Protein AF-A0A2E3WYQ9-F1 (afdb_monomer_lite)

Sequence (117 aa):
MTFKTSFFPVIELPKDYPVFDLSSEEGQRSAVGSIYGIGRYNEKRPNLYLGENYEEEGRDIHMGVDIGAPEGTPVYAFYEGKVWGVFHHEGVLDYGPTLITEHNIESKVYWVLWGHL

pLDDT: mean 91.21, std 9.09, range [51.75, 98.25]

Foldseek 3Di:
DDAPDAWDDFFDDPPDAEEFQQLDPVSVVVCPPGQWYKDDAQHFHPPPPPDPVCVVPVDRTDHDMDTHHDPPGHTDGGADWDFPDWDADPDDVDQGTWTWIWDQGPNDIDIDIHGPD

Secondary structure (DSSP, 8-state):
---SS----SS---S---B--TTSHHHHHHHTT-SSEEEPTTEE-TTS--SHHHHTTT--EE-S-EEE--TT-----SSS-EEEEEEEE-STTS-EEEEEEEEEETTEEEEEEE---

Structure (mmCIF, N/CA/C/O backbone):
data_AF-A0A2E3WYQ9-F1
#
_entry.id   AF-A0A2E3WYQ9-F1
#
loop_
_atom_site.group_PDB
_atom_site.id
_atom_site.type_symbol
_atom_site.label_atom_id
_atom_site.label_alt_id
_atom_site.label_comp_id
_atom_site.label_asym_id
_atom_site.label_entity_id
_atom_site.label_seq_id
_atom_site.pdbx_PDB_ins_code
_atom_site.Cartn_x
_atom_site.Cartn_y
_atom_site.Cartn_z
_atom_site.occupancy
_atom_site.B_iso_or_equiv
_atom_site.auth_seq_id
_atom_site.auth_comp_id
_atom_site.auth_asym_id
_atom_site.auth_atom_id
_atom_site.pdbx_PDB_model_num
ATOM 1 N N . MET A 1 1 ? 7.444 0.132 18.948 1.00 51.75 1 MET A N 1
ATOM 2 C CA . MET A 1 1 ? 6.144 0.598 19.478 1.00 51.75 1 MET A CA 1
ATOM 3 C C . MET A 1 1 ? 5.261 -0.633 19.555 1.00 51.75 1 MET A C 1
ATOM 5 O O . MET A 1 1 ? 5.236 -1.359 18.572 1.00 51.75 1 MET A O 1
ATOM 9 N N . THR A 1 2 ? 4.634 -0.926 20.692 1.00 58.12 2 THR A N 1
ATOM 10 C CA . THR A 1 2 ? 3.783 -2.118 20.843 1.00 58.12 2 THR A CA 1
ATOM 11 C C . THR A 1 2 ? 2.386 -1.634 21.18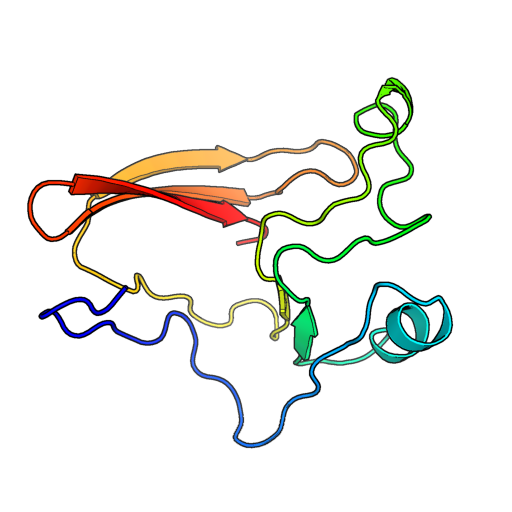2 1.00 58.12 2 THR A C 1
ATOM 13 O O . THR A 1 2 ? 2.210 -1.003 22.222 1.00 58.12 2 THR A O 1
ATOM 16 N N . PHE A 1 3 ? 1.428 -1.875 20.292 1.00 67.50 3 PHE A N 1
ATOM 17 C CA . PHE A 1 3 ? 0.021 -1.587 20.550 1.00 67.50 3 PHE A CA 1
ATOM 18 C C . PHE A 1 3 ? -0.540 -2.656 21.492 1.00 67.50 3 PHE A C 1
ATOM 20 O O . PHE A 1 3 ? -0.180 -3.829 21.380 1.00 67.50 3 PHE A O 1
ATOM 27 N N . LYS A 1 4 ? -1.413 -2.271 22.426 1.00 70.62 4 LYS A N 1
ATOM 28 C CA . LYS A 1 4 ? -2.150 -3.232 23.266 1.00 70.62 4 LYS A CA 1
ATOM 29 C C . LYS A 1 4 ? -3.321 -3.882 22.525 1.00 70.62 4 LYS A C 1
ATOM 31 O O . LYS A 1 4 ? -3.930 -4.811 23.051 1.00 70.62 4 LYS A O 1
ATOM 36 N N . THR A 1 5 ? -3.631 -3.395 21.328 1.00 73.44 5 THR A N 1
ATOM 37 C CA . THR A 1 5 ? -4.764 -3.831 20.515 1.00 73.44 5 THR A CA 1
ATOM 38 C C . THR A 1 5 ? -4.353 -4.849 19.449 1.00 73.44 5 THR A C 1
ATOM 40 O O . THR A 1 5 ? -3.225 -4.833 18.962 1.00 73.44 5 THR A O 1
ATOM 43 N N . SER A 1 6 ? -5.280 -5.741 19.089 1.00 83.88 6 SER A N 1
ATOM 44 C CA . SER A 1 6 ? -5.119 -6.696 17.988 1.00 83.88 6 SER A CA 1
ATOM 45 C C . SER A 1 6 ? -5.503 -6.053 16.650 1.00 83.88 6 SER A C 1
ATOM 47 O O . SER A 1 6 ? -6.466 -5.288 16.587 1.00 83.88 6 SER A O 1
ATOM 49 N N . PHE A 1 7 ? -4.749 -6.369 15.597 1.00 92.69 7 PHE A N 1
ATOM 50 C CA . PHE A 1 7 ? -5.025 -5.956 14.221 1.00 92.69 7 PHE A CA 1
ATOM 51 C C . PHE A 1 7 ? -5.430 -7.160 13.379 1.00 92.69 7 PHE A C 1
ATOM 53 O O . PHE A 1 7 ? -4.977 -8.280 13.629 1.00 92.69 7 PHE A O 1
ATOM 60 N N . PHE A 1 8 ? -6.250 -6.907 12.366 1.00 93.38 8 PHE A N 1
ATOM 61 C CA . PHE A 1 8 ? -6.675 -7.903 11.391 1.00 93.38 8 PHE A CA 1
ATOM 62 C C . PHE A 1 8 ? -5.797 -7.840 10.134 1.00 93.38 8 PHE A C 1
ATOM 64 O O . PHE A 1 8 ? -5.277 -6.767 9.807 1.00 93.38 8 PHE A O 1
ATOM 71 N N . PRO A 1 9 ? -5.604 -8.967 9.426 1.00 94.19 9 PRO A N 1
ATOM 72 C CA . PRO A 1 9 ? -4.931 -8.951 8.135 1.00 94.19 9 PRO A CA 1
ATOM 73 C C . PRO A 1 9 ? -5.718 -8.085 7.147 1.00 94.19 9 PRO A C 1
ATOM 75 O O . PRO A 1 9 ? -6.945 -8.137 7.099 1.00 94.19 9 PRO A O 1
ATOM 78 N N . VAL A 1 10 ? -5.002 -7.294 6.349 1.00 96.06 10 VAL A N 1
ATOM 79 C CA . VAL A 1 10 ? -5.615 -6.458 5.302 1.00 96.06 10 VAL A CA 1
ATOM 80 C C . VAL A 1 10 ? -5.937 -7.240 4.036 1.00 96.06 10 VAL A C 1
ATOM 82 O O . VAL A 1 10 ? -6.724 -6.793 3.213 1.00 96.06 10 VAL A O 1
ATOM 85 N N . ILE A 1 11 ? -5.315 -8.403 3.872 1.00 96.25 11 ILE A N 1
ATOM 86 C CA . ILE A 1 11 ? -5.444 -9.279 2.716 1.00 96.25 11 ILE A CA 1
ATOM 87 C C . ILE A 1 11 ? -4.984 -10.680 3.116 1.00 96.25 11 ILE A C 1
ATOM 89 O O . ILE A 1 11 ? -4.045 -10.836 3.901 1.00 96.25 11 ILE A O 1
ATOM 93 N N . GLU A 1 12 ? -5.651 -11.696 2.581 1.00 94.94 12 GLU A N 1
ATOM 94 C CA . GLU A 1 12 ? -5.257 -13.093 2.748 1.00 94.94 12 GLU A CA 1
ATOM 95 C C . GLU A 1 12 ? -4.262 -13.463 1.644 1.00 94.94 12 GLU A C 1
ATOM 97 O O . GLU A 1 12 ? -4.604 -13.489 0.460 1.00 94.94 12 GLU A O 1
ATOM 102 N N . LEU A 1 13 ? -3.015 -13.732 2.029 1.00 94.06 13 LEU A N 1
ATOM 103 C CA . LEU A 1 13 ? -1.951 -14.131 1.109 1.00 94.06 13 LEU A CA 1
ATOM 104 C C . LEU A 1 13 ? -1.737 -15.649 1.141 1.00 94.06 13 LEU A C 1
ATOM 106 O O . LEU A 1 13 ? -1.992 -16.292 2.164 1.0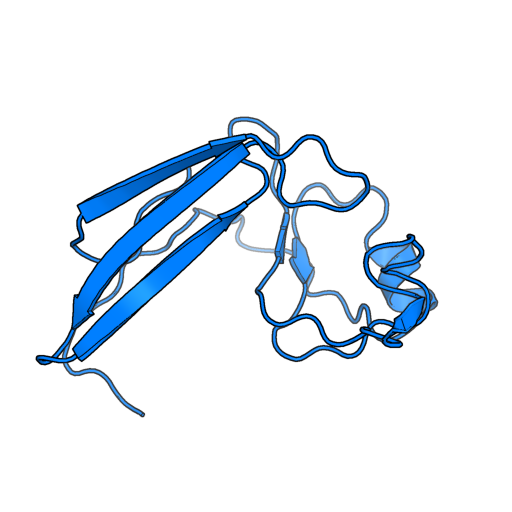0 94.06 13 LEU A O 1
ATOM 110 N N . PRO A 1 14 ? -1.229 -16.247 0.046 1.00 95.00 14 PRO A N 1
ATOM 111 C CA . PRO A 1 14 ? -0.770 -17.629 0.081 1.00 95.00 14 PRO A CA 1
ATOM 112 C C . PRO A 1 14 ? 0.348 -17.809 1.117 1.00 95.00 14 PRO A C 1
ATOM 114 O O . PRO A 1 14 ? 0.977 -16.853 1.566 1.00 95.00 14 PRO A O 1
ATOM 117 N N . LYS A 1 15 ? 0.633 -19.063 1.480 1.00 92.94 15 LYS A N 1
ATOM 118 C CA . LYS A 1 15 ? 1.714 -19.380 2.427 1.00 92.94 15 LYS A CA 1
ATOM 119 C C . LYS A 1 15 ? 3.079 -18.872 1.948 1.00 92.94 15 LYS A C 1
ATOM 121 O O . LYS A 1 15 ? 3.879 -18.429 2.766 1.00 92.94 15 LYS A O 1
ATOM 126 N N . ASP A 1 16 ? 3.312 -18.949 0.641 1.00 93.56 16 ASP A N 1
ATOM 127 C CA . ASP A 1 16 ? 4.564 -18.567 0.005 1.00 93.56 16 ASP A CA 1
ATOM 128 C C . ASP A 1 16 ? 4.305 -17.417 -0.975 1.00 93.56 16 ASP A C 1
ATOM 130 O O . ASP A 1 16 ? 3.493 -17.534 -1.894 1.00 93.56 16 ASP A O 1
ATOM 134 N N . TYR A 1 17 ? 5.006 -16.305 -0.775 1.00 95.19 17 TYR A N 1
ATOM 135 C CA . TYR A 1 17 ? 5.022 -15.153 -1.672 1.00 95.19 17 TYR A CA 1
ATOM 136 C C . TYR A 1 17 ? 6.410 -14.501 -1.640 1.00 95.19 17 TYR A C 1
ATOM 138 O O . TYR A 1 17 ? 7.085 -14.523 -0.605 1.00 95.19 17 TYR A O 1
ATOM 146 N N . PRO A 1 18 ? 6.867 -13.921 -2.758 1.00 96.75 18 PRO A N 1
ATOM 147 C CA . PRO A 1 18 ? 8.137 -13.216 -2.794 1.00 96.75 18 PRO A CA 1
ATOM 148 C C . PRO A 1 18 ? 8.041 -11.859 -2.085 1.00 96.75 18 PRO A C 1
ATOM 150 O O . PRO A 1 18 ? 7.035 -11.155 -2.163 1.00 96.75 18 PRO A O 1
ATOM 153 N N . VAL A 1 19 ? 9.130 -11.463 -1.429 1.00 97.12 19 VAL A N 1
ATOM 154 C CA . VAL A 1 19 ? 9.345 -10.086 -0.971 1.00 97.12 19 VAL A CA 1
ATOM 155 C C . VAL A 1 19 ? 10.465 -9.503 -1.817 1.00 97.12 19 VAL A C 1
ATOM 157 O O . VAL A 1 19 ? 11.628 -9.889 -1.665 1.00 97.12 19 VAL A O 1
ATOM 160 N N . PHE A 1 20 ? 10.120 -8.588 -2.715 1.00 96.62 20 PHE A N 1
ATOM 161 C CA . PHE A 1 20 ? 11.066 -8.049 -3.684 1.00 96.62 20 PHE A CA 1
ATOM 162 C C . PHE A 1 20 ? 12.007 -7.029 -3.044 1.00 96.62 20 PHE A C 1
ATOM 164 O O . PHE A 1 20 ? 11.689 -6.425 -2.020 1.00 96.62 20 PHE A O 1
ATOM 171 N N . ASP A 1 21 ? 13.182 -6.873 -3.648 1.00 95.44 21 ASP A N 1
ATOM 172 C CA . ASP A 1 21 ? 14.103 -5.770 -3.380 1.00 95.44 21 ASP A CA 1
ATOM 173 C C . ASP A 1 21 ? 14.053 -4.792 -4.557 1.00 95.44 21 ASP A C 1
ATOM 175 O O . ASP A 1 21 ? 14.856 -4.862 -5.489 1.00 95.44 21 ASP A O 1
ATOM 179 N N . LEU A 1 22 ? 13.075 -3.890 -4.542 1.00 95.69 22 LEU A N 1
ATOM 180 C CA . LEU A 1 22 ? 12.842 -2.969 -5.658 1.00 95.69 22 LEU A CA 1
ATOM 181 C C . LEU A 1 22 ? 13.845 -1.804 -5.672 1.00 95.69 22 LEU A C 1
ATOM 183 O O . LEU A 1 22 ? 13.738 -0.907 -6.513 1.00 95.69 22 LEU A O 1
ATOM 187 N N . SER A 1 23 ? 14.840 -1.825 -4.778 1.00 94.62 23 SER A N 1
ATOM 188 C CA . SER A 1 23 ? 15.961 -0.883 -4.789 1.00 94.62 23 SER A CA 1
ATOM 189 C C . SER A 1 23 ? 17.020 -1.186 -5.852 1.00 94.62 23 SER A C 1
ATOM 191 O O . SER A 1 23 ? 17.855 -0.333 -6.156 1.00 94.62 23 SER A O 1
ATOM 193 N N . SER A 1 24 ? 16.963 -2.377 -6.457 1.00 94.25 24 SER A N 1
ATOM 194 C CA . SER A 1 24 ? 17.873 -2.822 -7.513 1.00 94.25 24 SER A CA 1
ATOM 195 C C . SER A 1 24 ? 17.125 -3.154 -8.804 1.00 94.25 24 SER A C 1
ATOM 197 O O . SER A 1 24 ? 15.986 -3.619 -8.771 1.00 94.25 24 SER A O 1
ATOM 199 N N . GLU A 1 25 ? 17.779 -2.988 -9.958 1.00 92.44 25 GLU A N 1
ATOM 200 C CA . GLU A 1 25 ? 17.195 -3.391 -11.247 1.00 92.44 25 GLU A CA 1
ATOM 201 C C . GLU A 1 25 ? 16.858 -4.888 -11.295 1.00 92.44 25 GLU A C 1
ATOM 203 O O . GLU A 1 25 ? 15.860 -5.284 -11.892 1.00 92.44 25 GLU A O 1
ATOM 208 N N . GLU A 1 26 ? 17.687 -5.732 -10.676 1.00 94.56 26 GLU A N 1
ATOM 209 C CA . GLU A 1 26 ? 17.454 -7.176 -10.612 1.00 94.56 26 GLU A CA 1
ATOM 210 C C . GLU A 1 26 ? 16.177 -7.491 -9.832 1.00 94.56 26 GLU A C 1
ATOM 212 O O . GLU A 1 26 ? 15.327 -8.238 -10.319 1.00 94.56 26 GLU A O 1
ATOM 217 N N . GLY A 1 27 ? 15.994 -6.875 -8.662 1.00 93.88 27 GLY A N 1
ATOM 218 C CA . GLY A 1 27 ? 14.787 -7.076 -7.874 1.00 93.88 27 GLY A CA 1
ATOM 219 C C . GLY A 1 27 ? 13.540 -6.505 -8.552 1.00 93.88 27 GLY A C 1
ATOM 220 O O . GLY A 1 27 ? 12.510 -7.181 -8.570 1.00 93.88 27 GLY A O 1
ATOM 221 N N . GLN A 1 28 ? 13.641 -5.348 -9.216 1.00 93.31 28 GLN A N 1
ATOM 222 C CA . GLN A 1 28 ? 12.561 -4.807 -10.053 1.00 93.31 28 GLN A CA 1
ATOM 223 C C . GLN A 1 28 ? 12.178 -5.770 -11.187 1.00 93.31 28 GLN A C 1
ATOM 225 O O . GLN A 1 28 ? 10.997 -6.039 -11.400 1.00 93.31 28 GLN A O 1
ATOM 230 N N . ARG A 1 29 ? 13.160 -6.363 -11.881 1.00 93.38 29 ARG A N 1
ATOM 231 C CA . ARG A 1 29 ? 12.908 -7.372 -12.925 1.00 93.38 29 ARG A CA 1
ATOM 232 C C . ARG A 1 29 ? 12.294 -8.649 -12.365 1.00 93.38 29 ARG A C 1
ATOM 234 O O . ARG A 1 29 ? 11.427 -9.223 -13.012 1.00 93.38 29 ARG A O 1
ATOM 241 N N . SER A 1 30 ? 12.708 -9.082 -11.174 1.00 93.94 30 SER A N 1
ATOM 242 C CA . SER A 1 30 ? 12.171 -10.290 -10.532 1.00 93.94 30 SER A CA 1
ATOM 243 C C . SER A 1 30 ? 10.687 -10.177 -10.161 1.00 93.94 30 SER A C 1
ATOM 245 O O . SER A 1 30 ? 10.001 -11.194 -10.070 1.00 93.94 30 SER A O 1
ATOM 247 N N . ALA A 1 31 ? 10.180 -8.952 -9.988 1.00 92.88 31 ALA A N 1
ATOM 248 C CA . ALA A 1 31 ? 8.770 -8.705 -9.708 1.00 92.88 31 ALA A CA 1
ATOM 249 C C . ALA A 1 31 ? 7.872 -8.900 -10.940 1.00 92.88 31 ALA A C 1
ATOM 251 O O . ALA A 1 31 ? 6.688 -9.213 -10.804 1.00 92.88 31 ALA A O 1
ATOM 252 N N . VAL A 1 32 ? 8.423 -8.761 -12.150 1.00 91.38 32 VAL A N 1
ATOM 253 C CA . VAL A 1 32 ? 7.658 -8.857 -13.398 1.00 91.38 32 VAL A CA 1
ATOM 254 C C . VAL A 1 32 ? 7.071 -10.260 -13.565 1.00 91.38 32 VAL A C 1
ATOM 256 O O . VAL A 1 32 ? 7.781 -11.261 -13.523 1.00 91.38 32 VAL A O 1
ATOM 259 N N . GLY A 1 33 ? 5.757 -10.329 -13.789 1.00 90.69 33 GLY A N 1
ATOM 260 C CA . GLY A 1 33 ? 5.031 -11.586 -13.994 1.00 90.69 33 GLY A CA 1
ATOM 261 C C . GLY A 1 33 ? 4.680 -12.343 -12.709 1.00 90.69 33 GLY A C 1
ATOM 262 O O . GLY A 1 33 ? 4.058 -13.402 -12.788 1.00 90.69 33 GLY A O 1
ATOM 263 N N . SER A 1 34 ? 5.031 -11.813 -11.535 1.00 91.62 34 SER A N 1
ATOM 264 C CA . SER A 1 34 ? 4.598 -12.385 -10.261 1.00 91.62 34 SER A CA 1
ATOM 265 C C . SER A 1 34 ? 3.135 -12.044 -9.977 1.00 91.62 34 SER A C 1
ATOM 267 O O . SER A 1 34 ? 2.726 -10.893 -10.085 1.00 91.62 34 SER A O 1
ATOM 269 N N . ILE A 1 35 ? 2.346 -13.054 -9.598 1.00 93.31 35 ILE A N 1
ATOM 270 C CA . ILE A 1 35 ? 0.919 -12.893 -9.259 1.00 93.31 35 ILE A CA 1
ATOM 271 C C . ILE A 1 35 ? 0.746 -12.333 -7.841 1.00 93.31 35 ILE A C 1
ATOM 273 O O . ILE A 1 35 ? -0.147 -11.531 -7.587 1.00 93.31 35 ILE A O 1
ATOM 277 N N . TYR A 1 36 ? 1.612 -12.769 -6.925 1.00 96.19 36 TYR A N 1
ATOM 278 C CA . TYR A 1 36 ? 1.681 -12.282 -5.554 1.00 96.19 36 TYR A CA 1
ATOM 279 C C . TYR A 1 36 ? 3.061 -11.703 -5.281 1.00 96.19 36 TYR A C 1
ATOM 281 O O . TYR A 1 36 ? 4.054 -12.178 -5.839 1.00 96.19 36 TYR A O 1
ATOM 289 N N . GLY A 1 37 ? 3.141 -10.745 -4.365 1.00 96.56 37 GLY A N 1
ATOM 290 C CA . GLY A 1 37 ? 4.417 -10.319 -3.807 1.00 96.56 37 GLY A CA 1
ATOM 291 C C . GLY A 1 37 ? 4.332 -9.038 -2.999 1.00 96.56 37 GLY A C 1
ATOM 292 O O . GLY A 1 37 ? 3.319 -8.346 -3.018 1.00 96.56 37 GLY A O 1
ATOM 293 N N . ILE A 1 38 ? 5.405 -8.739 -2.273 1.00 97.50 38 ILE A N 1
ATOM 294 C CA . ILE A 1 38 ? 5.483 -7.575 -1.390 1.00 97.50 38 ILE A CA 1
ATOM 295 C C . ILE A 1 38 ? 6.581 -6.624 -1.858 1.00 97.50 38 ILE A C 1
ATOM 297 O O . ILE A 1 38 ? 7.739 -7.032 -1.993 1.00 97.50 38 ILE A O 1
ATOM 301 N N . GLY A 1 39 ? 6.217 -5.355 -2.046 1.00 96.69 39 GLY A N 1
ATOM 302 C CA . GLY A 1 39 ? 7.144 -4.226 -2.126 1.00 96.69 39 GLY A CA 1
ATOM 303 C C . GLY A 1 39 ? 7.325 -3.590 -0.745 1.00 96.69 39 GLY A C 1
ATOM 304 O O . GLY A 1 39 ? 6.376 -3.490 0.034 1.00 96.69 39 GLY A O 1
ATOM 305 N N . ARG A 1 40 ? 8.551 -3.193 -0.396 1.00 95.94 40 ARG A N 1
ATOM 306 C CA . ARG A 1 40 ? 8.897 -2.831 0.990 1.00 95.94 40 ARG A CA 1
ATOM 307 C C . ARG A 1 40 ? 8.596 -1.366 1.303 1.00 95.94 40 ARG A C 1
ATOM 309 O O . ARG A 1 40 ? 8.716 -0.502 0.439 1.00 95.94 40 ARG A O 1
ATOM 316 N N . TYR A 1 41 ? 8.297 -1.097 2.574 1.00 95.94 41 TYR A N 1
ATOM 317 C CA . TYR A 1 41 ? 8.211 0.258 3.121 1.00 95.94 41 TYR A CA 1
ATOM 318 C C . TYR A 1 41 ? 9.577 0.927 3.237 1.00 95.94 41 TYR A C 1
ATOM 320 O O . TYR A 1 41 ? 10.558 0.282 3.615 1.00 95.94 41 TYR A O 1
ATOM 328 N N . ASN A 1 42 ? 9.601 2.241 2.998 1.00 94.94 42 ASN A N 1
ATOM 329 C CA . ASN A 1 42 ? 10.788 3.091 3.066 1.00 94.94 42 ASN A CA 1
ATOM 330 C C . ASN A 1 42 ? 11.922 2.562 2.175 1.00 94.94 42 ASN A C 1
ATOM 332 O O . ASN A 1 42 ? 13.094 2.536 2.554 1.00 94.94 42 ASN A O 1
ATOM 336 N N . GLU A 1 43 ? 11.544 2.092 0.990 1.00 95.00 43 GLU A N 1
ATOM 337 C CA . GLU A 1 43 ? 12.449 1.522 0.003 1.00 95.00 43 GLU A CA 1
ATOM 338 C C . GLU A 1 43 ? 12.800 2.581 -1.042 1.00 95.00 43 GLU A C 1
ATOM 340 O O . GLU A 1 43 ? 11.914 3.185 -1.647 1.00 95.00 43 GLU A O 1
ATOM 345 N N . LYS A 1 44 ? 14.098 2.811 -1.255 1.00 94.25 44 LYS A N 1
ATOM 346 C CA . LYS A 1 44 ? 14.587 3.703 -2.309 1.00 94.25 44 LYS A CA 1
ATOM 347 C C . LYS A 1 44 ? 14.553 2.969 -3.646 1.00 94.25 44 LYS A C 1
ATOM 349 O O . LYS A 1 44 ? 15.302 2.014 -3.806 1.00 94.25 44 LYS A O 1
ATOM 354 N N . ARG A 1 45 ? 13.719 3.407 -4.588 1.00 92.69 45 ARG A N 1
ATOM 355 C CA . ARG A 1 45 ? 13.446 2.743 -5.873 1.00 92.69 45 ARG A CA 1
ATOM 356 C C . ARG A 1 45 ? 13.889 3.618 -7.048 1.00 92.69 45 ARG A C 1
ATOM 358 O O . ARG A 1 45 ? 13.070 4.338 -7.626 1.00 92.69 45 ARG A O 1
ATOM 365 N N . PRO A 1 46 ? 15.182 3.585 -7.409 1.00 88.00 46 PRO A N 1
ATOM 366 C CA . PRO A 1 46 ? 15.675 4.385 -8.520 1.00 88.00 46 PRO A CA 1
ATOM 367 C C . PRO A 1 46 ? 14.976 3.976 -9.823 1.00 88.00 46 PRO A C 1
ATOM 369 O O . PRO A 1 46 ? 14.729 2.791 -10.056 1.00 88.00 46 PRO A O 1
ATOM 372 N N . ASN A 1 47 ? 14.690 4.966 -10.672 1.00 84.88 47 ASN A N 1
ATOM 373 C CA . ASN A 1 47 ? 14.111 4.803 -12.013 1.00 84.88 47 ASN A CA 1
ATOM 374 C C . ASN A 1 47 ? 12.695 4.195 -12.071 1.00 84.88 47 ASN A C 1
ATOM 376 O O . ASN A 1 47 ? 12.249 3.822 -13.152 1.00 84.88 47 ASN A O 1
ATOM 380 N N . LEU A 1 48 ? 11.985 4.096 -10.940 1.00 84.12 48 LEU A N 1
ATOM 381 C CA . LEU A 1 48 ? 10.642 3.500 -10.888 1.00 84.12 48 LEU A CA 1
ATOM 382 C C . LEU A 1 48 ? 9.517 4.546 -10.950 1.00 84.12 48 LEU A C 1
ATOM 384 O O . LEU A 1 48 ? 8.425 4.250 -11.426 1.00 84.12 48 LEU A O 1
ATOM 388 N N . TYR A 1 49 ? 9.802 5.780 -10.527 1.00 82.25 49 TYR A N 1
ATOM 389 C CA . TYR A 1 49 ? 8.872 6.911 -10.566 1.00 82.25 49 TYR A CA 1
ATOM 390 C C . TYR A 1 49 ? 9.320 7.945 -11.605 1.00 82.25 49 TYR A C 1
ATOM 392 O O . TYR A 1 49 ? 9.751 9.045 -11.270 1.00 82.25 49 TYR A O 1
ATOM 400 N N . LEU A 1 50 ? 9.285 7.552 -12.879 1.00 76.06 50 LEU A N 1
ATOM 401 C CA . LEU A 1 50 ? 9.642 8.413 -14.009 1.00 76.06 50 LEU A CA 1
ATOM 402 C C . LEU A 1 50 ? 8.363 9.032 -14.587 1.00 76.06 50 LEU A C 1
ATOM 404 O O . LEU A 1 50 ? 7.645 8.401 -15.363 1.00 76.06 50 LEU A O 1
ATOM 408 N N . GLY A 1 51 ? 8.032 10.235 -14.125 1.00 70.31 51 GLY A N 1
ATOM 409 C CA . GLY A 1 51 ? 6.873 11.013 -14.554 1.00 70.31 51 GLY A CA 1
ATOM 410 C C . GLY A 1 51 ? 6.919 12.429 -13.983 1.00 70.31 51 GLY A C 1
ATOM 411 O O . GLY A 1 51 ? 7.607 12.674 -12.991 1.00 70.31 51 GLY A O 1
ATOM 412 N N . GLU A 1 52 ? 6.166 13.355 -14.585 1.00 70.25 52 GLU A N 1
ATOM 413 C CA . GLU A 1 52 ? 6.203 14.789 -14.233 1.00 70.25 52 GLU A CA 1
ATOM 414 C C . GLU A 1 52 ? 5.985 15.039 -12.728 1.00 70.25 52 GLU A C 1
ATOM 416 O O . GLU A 1 52 ? 6.649 15.883 -12.136 1.00 70.25 52 GLU A O 1
ATOM 421 N N . ASN A 1 53 ? 5.145 14.228 -12.075 1.00 69.38 53 ASN A N 1
ATOM 422 C CA . ASN A 1 53 ? 4.850 14.323 -10.639 1.00 69.38 53 ASN A CA 1
ATOM 423 C C . ASN A 1 53 ? 6.023 13.947 -9.706 1.00 69.38 53 ASN A C 1
ATOM 425 O O . ASN A 1 53 ? 5.939 14.172 -8.497 1.00 69.38 53 ASN A O 1
ATOM 429 N N . TYR A 1 54 ? 7.087 13.334 -10.228 1.00 73.88 54 TYR A N 1
ATOM 430 C CA . TYR A 1 54 ? 8.162 12.732 -9.430 1.00 73.88 54 TYR A CA 1
ATOM 431 C C . TYR A 1 54 ? 9.552 13.232 -9.822 1.00 73.88 54 TYR A C 1
ATOM 433 O O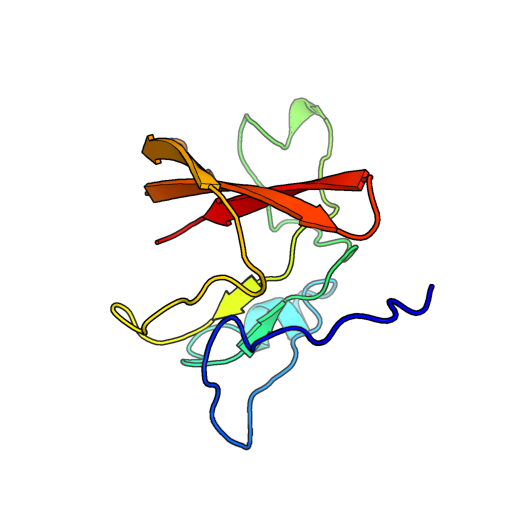 . TYR A 1 54 ? 10.418 13.366 -8.952 1.00 73.88 54 TYR A O 1
ATOM 441 N N . GLU A 1 55 ? 9.766 13.519 -11.108 1.00 68.31 55 GLU A N 1
ATOM 442 C CA . GLU A 1 55 ? 11.081 13.865 -11.653 1.00 68.31 55 GLU A CA 1
ATOM 443 C C . GLU A 1 55 ? 11.591 15.224 -11.171 1.00 68.31 55 GLU A C 1
ATOM 445 O O . GLU A 1 55 ? 12.772 15.338 -10.842 1.00 68.31 55 GLU A O 1
ATOM 450 N N . GLU A 1 56 ? 10.719 16.233 -11.054 1.00 66.88 56 GLU A N 1
ATOM 451 C CA . GLU A 1 56 ? 11.135 17.581 -10.633 1.00 66.88 56 GLU A CA 1
ATOM 452 C C . GLU A 1 56 ? 11.720 17.604 -9.213 1.00 66.88 56 GLU A C 1
ATOM 454 O O . GLU A 1 56 ? 12.626 18.385 -8.917 1.00 66.88 56 GLU A O 1
ATOM 459 N N . GLU A 1 57 ? 11.244 16.715 -8.340 1.00 72.31 57 GLU A N 1
ATOM 460 C CA . GLU A 1 57 ? 11.670 16.637 -6.941 1.00 72.31 57 GLU A CA 1
ATOM 461 C C . GLU A 1 57 ? 12.572 15.428 -6.639 1.00 72.31 57 GLU A C 1
ATOM 463 O O . GLU A 1 57 ? 12.972 15.233 -5.489 1.00 72.31 57 GLU A O 1
ATOM 468 N N . GLY A 1 58 ? 12.903 14.607 -7.645 1.00 76.81 58 GLY A N 1
ATOM 469 C CA . GLY A 1 58 ? 13.733 13.411 -7.472 1.00 76.81 58 GLY A CA 1
ATOM 470 C C . GLY A 1 58 ? 13.166 12.425 -6.445 1.00 76.81 58 GLY A C 1
ATOM 471 O O . GLY A 1 58 ? 13.919 11.827 -5.672 1.00 76.81 58 GLY A O 1
ATOM 472 N N . ARG A 1 59 ? 11.835 12.292 -6.383 1.00 84.62 59 ARG A N 1
ATOM 473 C CA . ARG A 1 59 ? 11.155 11.456 -5.385 1.00 84.62 59 ARG A CA 1
ATOM 474 C C . ARG A 1 59 ? 11.295 9.980 -5.739 1.00 84.62 59 ARG A C 1
ATOM 476 O O . ARG A 1 59 ? 10.598 9.484 -6.616 1.00 84.62 59 ARG A O 1
ATOM 483 N N . ASP A 1 60 ? 12.153 9.271 -5.008 1.00 90.38 60 ASP A N 1
ATOM 484 C CA . ASP A 1 60 ? 12.387 7.837 -5.212 1.00 90.38 60 ASP A CA 1
ATOM 485 C C . ASP A 1 60 ? 12.153 6.956 -3.975 1.00 90.38 60 ASP A C 1
ATOM 487 O O . ASP A 1 60 ? 12.334 5.741 -4.041 1.00 90.38 60 ASP A O 1
ATOM 491 N N . ILE A 1 61 ? 11.697 7.524 -2.855 1.00 92.44 61 ILE A N 1
ATOM 492 C CA . ILE A 1 61 ? 11.371 6.758 -1.643 1.00 92.44 61 ILE A CA 1
ATOM 493 C C . ILE A 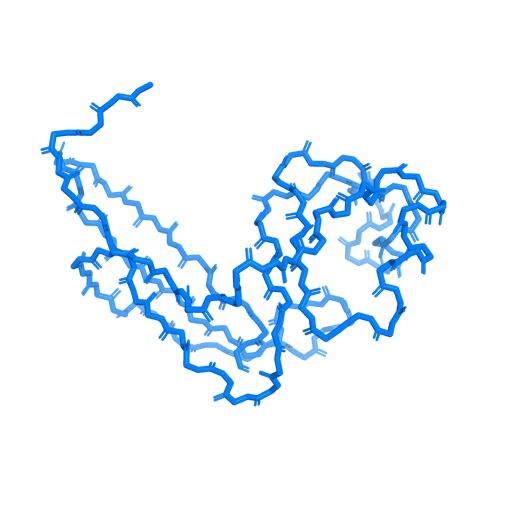1 61 ? 9.912 6.299 -1.672 1.00 92.44 61 ILE A C 1
ATOM 495 O O . ILE A 1 61 ? 8.989 7.115 -1.678 1.00 92.44 61 ILE A O 1
ATOM 499 N N . HIS A 1 62 ? 9.694 4.985 -1.617 1.00 93.50 62 HIS A N 1
ATOM 500 C CA . HIS A 1 62 ? 8.367 4.405 -1.450 1.00 93.50 62 HIS A CA 1
ATOM 501 C C . HIS A 1 62 ? 7.927 4.466 0.018 1.00 93.50 62 HIS A C 1
ATOM 503 O O . HIS A 1 62 ? 8.493 3.796 0.883 1.00 93.50 62 HIS A O 1
ATOM 509 N N . MET A 1 63 ? 6.900 5.265 0.299 1.00 91.94 63 MET A N 1
ATOM 510 C CA . MET A 1 63 ? 6.365 5.477 1.652 1.00 91.94 63 MET A CA 1
ATOM 511 C C . MET A 1 63 ? 5.187 4.547 1.996 1.00 91.94 63 MET A C 1
ATOM 513 O O . MET A 1 63 ? 4.640 4.642 3.093 1.00 91.94 63 MET A O 1
ATOM 517 N N . GLY A 1 64 ? 4.786 3.668 1.074 1.00 93.81 64 GLY A N 1
ATOM 518 C CA . GLY A 1 64 ? 3.734 2.670 1.268 1.00 93.81 64 GLY A CA 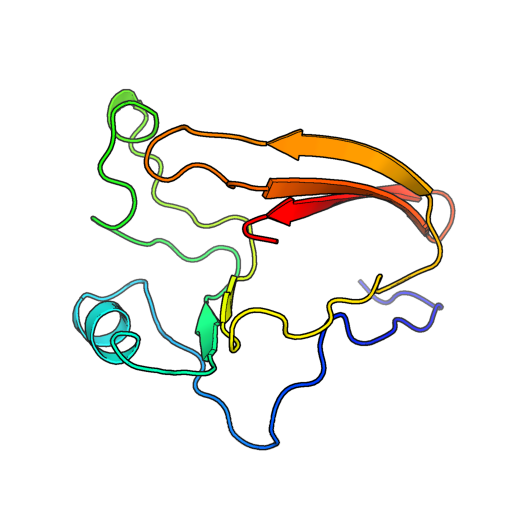1
ATOM 519 C C . GLY A 1 64 ? 4.285 1.267 1.523 1.00 93.81 64 GLY A C 1
ATOM 520 O O . GLY A 1 64 ? 5.478 1.077 1.742 1.00 93.81 64 GLY A O 1
ATOM 521 N N . VAL A 1 65 ? 3.397 0.280 1.498 1.00 96.25 65 VAL A N 1
ATOM 522 C CA . VAL A 1 65 ? 3.741 -1.134 1.311 1.00 96.25 65 VAL A CA 1
ATOM 523 C C . VAL A 1 65 ? 2.915 -1.603 0.128 1.00 96.25 65 VAL A C 1
ATOM 525 O O . VAL A 1 65 ? 1.693 -1.470 0.163 1.00 96.25 65 VAL A O 1
ATOM 528 N N . ASP A 1 66 ? 3.563 -2.167 -0.886 1.00 95.94 66 ASP A N 1
ATOM 529 C CA . ASP A 1 66 ? 2.846 -2.759 -2.011 1.00 95.94 66 ASP A CA 1
ATOM 530 C C . ASP A 1 66 ? 2.523 -4.210 -1.687 1.00 95.94 66 ASP A C 1
ATOM 532 O O . ASP A 1 66 ? 3.408 -4.973 -1.285 1.00 95.94 66 ASP A O 1
ATOM 536 N N . ILE A 1 67 ? 1.269 -4.599 -1.894 1.00 96.81 67 ILE A N 1
ATOM 537 C CA . ILE A 1 67 ? 0.829 -5.985 -1.763 1.00 96.81 67 ILE A CA 1
ATOM 538 C C . ILE A 1 67 ? 0.199 -6.410 -3.085 1.00 96.81 67 ILE A C 1
ATOM 540 O O . ILE A 1 67 ? -0.958 -6.112 -3.361 1.00 96.81 67 ILE A O 1
ATOM 544 N N . GLY A 1 68 ? 0.985 -7.094 -3.914 1.00 96.19 68 GLY A N 1
ATOM 545 C CA . GLY A 1 68 ? 0.527 -7.660 -5.175 1.00 96.19 68 GLY A CA 1
ATOM 546 C C . GLY A 1 68 ? -0.355 -8.885 -4.943 1.00 96.19 68 GLY A C 1
ATOM 547 O O . GLY A 1 68 ? 0.010 -9.782 -4.176 1.00 96.19 68 GLY A O 1
ATOM 548 N N . ALA A 1 69 ? -1.498 -8.918 -5.622 1.00 96.38 69 ALA A N 1
ATOM 549 C CA . ALA A 1 69 ? -2.448 -10.024 -5.648 1.00 96.38 69 ALA A CA 1
ATOM 550 C C . ALA A 1 69 ? -3.280 -9.971 -6.950 1.00 96.38 69 ALA A C 1
ATOM 552 O O . ALA A 1 69 ? -3.286 -8.936 -7.622 1.00 96.38 69 ALA A O 1
ATOM 553 N N . PRO A 1 70 ? -3.999 -11.049 -7.323 1.00 96.38 70 PRO A N 1
ATOM 554 C CA . PRO A 1 70 ? -4.931 -11.019 -8.449 1.00 96.38 70 PRO A CA 1
ATOM 555 C C . PRO A 1 70 ? -5.989 -9.913 -8.319 1.00 96.38 70 PRO A C 1
ATOM 557 O O . PRO A 1 70 ? -6.471 -9.638 -7.219 1.00 96.38 70 PRO A O 1
ATOM 560 N N . GLU A 1 71 ? -6.411 -9.342 -9.446 1.00 95.75 71 GLU A N 1
ATOM 561 C CA . GLU A 1 71 ? -7.551 -8.419 -9.508 1.00 95.75 71 GLU A CA 1
ATOM 562 C C . GLU A 1 71 ? -8.803 -9.023 -8.847 1.00 95.75 71 GLU A C 1
ATOM 564 O O . GLU A 1 71 ? -9.085 -10.218 -8.973 1.00 95.75 71 GLU A O 1
ATOM 569 N N . GLY A 1 72 ? -9.549 -8.189 -8.119 1.00 95.88 72 GLY A N 1
ATOM 570 C CA . GLY A 1 72 ? -10.742 -8.610 -7.386 1.00 95.88 72 GLY A CA 1
ATOM 571 C C . GLY A 1 72 ? -10.449 -9.371 -6.088 1.00 95.88 72 GLY A C 1
ATOM 572 O O . GLY A 1 72 ? -11.389 -9.832 -5.437 1.00 95.88 72 GLY A O 1
ATOM 573 N N . THR A 1 73 ? -9.178 -9.498 -5.684 1.00 97.12 73 THR A N 1
ATOM 574 C CA . THR A 1 73 ? -8.825 -10.026 -4.359 1.00 97.12 73 THR A CA 1
ATOM 575 C C . THR A 1 73 ? -9.411 -9.120 -3.267 1.00 97.12 73 THR A C 1
ATOM 577 O O . THR A 1 73 ? -9.146 -7.918 -3.281 1.00 97.12 73 THR A O 1
ATOM 580 N N . PRO A 1 74 ? -10.196 -9.655 -2.310 1.00 97.00 74 PRO A N 1
ATOM 581 C CA . PRO A 1 74 ? -10.765 -8.842 -1.242 1.00 97.00 74 PRO A CA 1
ATOM 582 C C . PRO A 1 74 ? -9.699 -8.185 -0.360 1.00 97.00 74 PRO A C 1
ATOM 584 O O . PRO A 1 74 ? -8.756 -8.841 0.087 1.00 97.00 74 PRO A O 1
ATOM 587 N N . VAL A 1 75 ? -9.913 -6.904 -0.056 1.00 96.31 75 VAL A N 1
ATOM 588 C CA . VAL A 1 75 ? -9.108 -6.117 0.885 1.00 96.31 75 VAL A CA 1
ATOM 589 C C . VAL A 1 75 ? -9.960 -5.770 2.106 1.00 96.31 75 VAL A C 1
ATOM 591 O O . VAL A 1 75 ? -11.145 -5.449 1.991 1.00 96.31 75 VAL A O 1
ATOM 594 N N . TYR A 1 76 ? -9.353 -5.841 3.286 1.00 95.81 76 TYR A N 1
ATOM 595 C CA . TYR A 1 76 ? -9.998 -5.663 4.580 1.00 95.81 76 TYR A CA 1
ATOM 596 C C . TYR A 1 76 ? -9.352 -4.520 5.362 1.00 95.81 76 TYR A C 1
ATOM 598 O O . TYR A 1 76 ? -8.144 -4.289 5.300 1.00 95.81 76 TYR A O 1
ATOM 606 N N . ALA A 1 77 ? -10.151 -3.822 6.166 1.00 94.75 77 ALA A N 1
ATOM 607 C CA . ALA A 1 77 ? -9.611 -2.873 7.127 1.00 94.75 77 ALA A CA 1
ATOM 608 C C . ALA A 1 77 ? -8.857 -3.620 8.240 1.00 94.75 77 ALA A C 1
ATOM 610 O O . ALA A 1 77 ? -9.386 -4.553 8.842 1.00 94.75 77 ALA A O 1
ATOM 611 N N . PHE A 1 78 ? -7.644 -3.168 8.566 1.00 95.25 78 PHE A N 1
ATOM 612 C CA . PHE A 1 78 ? -6.836 -3.757 9.645 1.00 95.25 78 PHE A CA 1
ATOM 613 C C . PHE A 1 78 ? -7.393 -3.474 11.050 1.00 95.25 78 PHE A C 1
ATOM 615 O O . PHE A 1 78 ? -6.994 -4.117 12.024 1.00 95.25 78 PHE A O 1
ATOM 622 N N . TYR A 1 79 ? -8.276 -2.481 11.173 1.00 96.12 79 TYR A N 1
ATOM 623 C CA . TYR A 1 79 ? -8.850 -2.032 12.434 1.00 96.12 79 TYR A CA 1
ATOM 624 C C . TYR A 1 79 ? -10.205 -1.343 12.223 1.00 96.12 79 TYR A C 1
ATOM 626 O O . TYR A 1 79 ? -10.505 -0.888 11.117 1.00 96.12 79 TYR A O 1
ATOM 634 N N . GLU A 1 80 ? -11.007 -1.219 13.288 1.00 94.44 80 GLU A N 1
ATOM 635 C CA . GLU A 1 80 ? -12.235 -0.416 13.259 1.00 94.44 80 GLU A CA 1
ATOM 636 C C . GLU A 1 80 ? -11.914 1.016 12.811 1.00 94.44 80 GLU A C 1
ATOM 638 O O . GLU A 1 80 ? -10.910 1.616 13.206 1.00 94.44 80 GLU A O 1
ATOM 643 N N . GLY A 1 81 ? -12.751 1.564 11.942 1.00 95.00 81 GLY A N 1
ATOM 644 C CA . GLY A 1 81 ? -12.522 2.881 11.383 1.00 95.00 81 GLY A CA 1
ATOM 645 C C . GLY A 1 81 ? -13.702 3.372 10.576 1.00 95.00 81 GLY A C 1
ATOM 646 O O . GLY A 1 81 ? -14.758 2.741 10.509 1.00 95.00 81 GLY A O 1
ATOM 647 N N . LYS A 1 82 ? -13.508 4.531 9.961 1.00 97.81 82 LYS A N 1
ATOM 648 C CA . LYS A 1 82 ? -14.497 5.178 9.105 1.00 97.81 82 LYS A CA 1
ATOM 649 C C . LYS A 1 82 ? -13.902 5.381 7.727 1.00 97.81 82 LYS A C 1
ATOM 651 O O . LYS A 1 82 ? -12.749 5.787 7.607 1.00 97.81 82 LYS A O 1
ATOM 656 N N . VAL A 1 83 ? -14.709 5.152 6.698 1.00 98.06 83 VAL A N 1
ATOM 657 C CA . VAL A 1 83 ? -14.394 5.650 5.360 1.00 98.06 83 VAL A CA 1
ATOM 658 C C . VAL A 1 83 ? -14.531 7.164 5.395 1.00 98.06 83 VAL A C 1
ATOM 660 O O . VAL A 1 83 ? -15.607 7.684 5.686 1.00 98.06 83 VAL A O 1
ATOM 663 N N . TRP A 1 84 ? -13.431 7.857 5.131 1.00 98.06 84 TRP A N 1
ATOM 664 C CA . TRP A 1 84 ? -13.415 9.311 5.054 1.00 98.06 84 TRP A CA 1
ATOM 665 C C . TRP A 1 84 ? -13.700 9.803 3.640 1.00 98.06 84 TRP A C 1
ATOM 667 O O . TRP A 1 84 ? -14.451 10.758 3.460 1.00 98.06 84 TRP A O 1
ATOM 677 N N . GLY A 1 85 ? -13.143 9.129 2.633 1.00 97.62 85 GLY A N 1
ATOM 678 C CA . GLY A 1 85 ? -13.350 9.507 1.243 1.00 97.62 85 GLY A CA 1
ATOM 679 C C . GLY A 1 85 ? -13.022 8.388 0.270 1.00 97.62 85 GLY A C 1
ATOM 680 O O . GLY A 1 85 ? -12.201 7.519 0.560 1.00 97.62 85 GLY A O 1
ATOM 681 N N . VAL A 1 86 ? -13.691 8.439 -0.879 1.00 98.06 86 VAL A N 1
ATOM 682 C CA . VAL A 1 86 ? -13.471 7.569 -2.035 1.00 98.06 86 VAL A CA 1
ATOM 683 C C . VAL A 1 86 ? -13.122 8.473 -3.208 1.00 98.06 86 VAL A C 1
ATOM 685 O O . VAL A 1 86 ? -13.830 9.448 -3.465 1.00 98.06 86 VAL A O 1
ATOM 688 N N . PHE A 1 87 ? -12.036 8.158 -3.897 1.00 97.44 87 PHE A N 1
ATOM 689 C CA . PHE A 1 87 ? -11.474 8.966 -4.970 1.00 97.44 87 PHE A CA 1
ATOM 690 C C . PHE A 1 87 ? -11.079 8.078 -6.150 1.00 97.44 87 PHE A C 1
ATOM 692 O O . PHE A 1 87 ? -10.950 6.862 -6.016 1.00 97.44 87 PHE A O 1
ATOM 699 N N . HIS A 1 88 ? -10.881 8.695 -7.310 1.00 95.94 88 HIS A N 1
ATOM 700 C CA . HIS A 1 88 ? -10.318 8.040 -8.483 1.00 95.94 88 HIS A CA 1
ATOM 701 C C . HIS A 1 88 ? -9.291 8.985 -9.105 1.00 95.94 88 HIS A C 1
ATOM 703 O O . HIS A 1 88 ? -9.637 10.093 -9.515 1.00 95.94 88 HIS A O 1
ATOM 709 N N . HIS A 1 89 ? -8.032 8.556 -9.117 1.00 91.06 89 HIS A N 1
ATOM 710 C CA . HIS A 1 89 ? -6.908 9.312 -9.649 1.00 91.06 89 HIS A CA 1
ATOM 711 C C . HIS A 1 89 ? -6.467 8.729 -10.995 1.00 91.06 89 HIS A C 1
ATOM 713 O O . HIS A 1 89 ? -5.992 7.601 -11.055 1.00 91.06 89 HIS A O 1
ATOM 719 N N . GLU A 1 90 ? -6.623 9.496 -12.074 1.00 90.81 90 GLU A N 1
ATOM 720 C CA . GLU A 1 90 ? -6.314 9.052 -13.447 1.00 90.81 90 GLU A CA 1
ATOM 721 C C . GLU A 1 90 ? -4.897 9.450 -13.911 1.00 90.81 90 GLU A C 1
ATOM 723 O O . GLU A 1 90 ? -4.541 9.275 -15.076 1.00 90.81 90 GLU A O 1
ATOM 728 N N . GLY A 1 91 ? -4.081 10.015 -13.015 1.00 87.69 91 GLY A N 1
ATOM 729 C CA . GLY A 1 91 ? -2.714 10.427 -13.320 1.00 87.69 91 GLY A CA 1
ATOM 730 C C . GLY A 1 91 ? -1.791 9.244 -13.633 1.00 87.69 91 GLY A C 1
ATOM 731 O O . GLY A 1 91 ? -1.937 8.144 -13.098 1.00 87.69 91 GLY A O 1
ATOM 732 N N . VAL A 1 92 ? -0.790 9.476 -14.485 1.00 85.50 92 VAL A N 1
ATOM 733 C CA . VAL A 1 92 ? 0.264 8.488 -14.756 1.00 85.50 92 VAL A CA 1
ATOM 734 C C . VAL A 1 92 ? 1.053 8.226 -13.468 1.00 85.50 92 VAL A C 1
ATOM 736 O O . VAL A 1 92 ? 1.531 9.171 -12.842 1.00 85.50 92 VAL A O 1
ATOM 739 N N . LEU A 1 93 ? 1.190 6.945 -13.097 1.00 86.19 93 LEU A N 1
ATOM 740 C CA . LEU A 1 93 ? 1.811 6.474 -11.844 1.00 86.19 93 LEU A CA 1
ATOM 741 C C . LEU A 1 93 ? 1.097 6.933 -10.555 1.00 86.19 93 LEU A C 1
ATOM 743 O O . LEU A 1 93 ? 1.670 6.832 -9.474 1.00 86.19 93 LEU A O 1
ATOM 747 N N . ASP A 1 94 ? -0.140 7.419 -10.660 1.00 89.62 94 ASP A N 1
ATOM 748 C CA . ASP A 1 94 ? -0.963 7.816 -9.515 1.00 89.62 94 ASP A CA 1
ATOM 749 C C . ASP A 1 94 ? -1.689 6.604 -8.898 1.00 89.62 94 ASP A C 1
ATOM 751 O O . ASP A 1 94 ? -1.607 5.481 -9.395 1.00 89.62 94 ASP A O 1
ATOM 755 N N . TYR A 1 95 ? -2.435 6.821 -7.819 1.00 92.31 95 TYR A N 1
ATOM 756 C CA . TYR A 1 95 ? -3.030 5.765 -7.001 1.00 92.31 95 TYR A CA 1
ATOM 757 C C . TYR A 1 95 ? -4.244 5.050 -7.617 1.00 92.31 95 TYR A C 1
ATOM 759 O O . TYR A 1 95 ? -4.731 4.095 -7.019 1.00 92.31 95 TYR A O 1
ATOM 767 N N . GLY A 1 96 ? -4.779 5.471 -8.769 1.00 94.88 96 GLY A N 1
ATOM 768 C CA . GLY A 1 96 ? -5.992 4.860 -9.331 1.00 94.88 96 GLY A CA 1
ATOM 769 C C . GLY A 1 96 ? -7.219 5.017 -8.413 1.00 94.88 96 GLY A C 1
ATOM 770 O O . GLY A 1 96 ? -7.355 6.041 -7.726 1.00 94.88 96 GLY A O 1
ATOM 771 N N . PRO A 1 97 ? -8.145 4.037 -8.380 1.00 96.56 97 PRO A N 1
ATOM 772 C CA . PRO A 1 97 ? -9.221 3.999 -7.393 1.00 96.56 97 PRO A CA 1
ATOM 773 C C . PRO A 1 97 ? -8.651 3.960 -5.974 1.00 96.56 97 PRO A C 1
ATOM 775 O O . PRO A 1 97 ? -7.819 3.119 -5.637 1.00 96.56 97 PRO A O 1
ATOM 778 N N . THR A 1 98 ? -9.080 4.912 -5.150 1.00 97.56 98 THR A N 1
ATOM 779 C CA . THR A 1 98 ? -8.488 5.171 -3.839 1.00 97.56 98 THR A CA 1
ATOM 780 C C . THR A 1 98 ? -9.550 5.277 -2.758 1.00 97.56 98 THR A C 1
ATOM 782 O O . THR A 1 98 ? -10.572 5.945 -2.919 1.00 97.56 98 THR A O 1
ATOM 785 N N . LEU A 1 99 ? -9.276 4.664 -1.611 1.00 97.69 99 LEU A N 1
ATOM 786 C CA . LEU A 1 99 ? -10.056 4.804 -0.387 1.00 97.69 99 LEU A CA 1
ATOM 787 C C . LEU A 1 99 ? -9.173 5.431 0.693 1.00 97.69 99 LEU A C 1
ATOM 789 O O . LEU A 1 99 ? -8.030 5.022 0.872 1.00 97.69 99 LEU A O 1
ATOM 793 N N . ILE A 1 100 ? -9.706 6.388 1.449 1.00 98.12 100 ILE A N 1
ATOM 794 C CA . ILE A 1 100 ? -9.054 6.922 2.650 1.00 98.12 100 ILE A CA 1
ATOM 795 C C . ILE A 1 100 ? -9.869 6.514 3.874 1.00 98.12 100 ILE A C 1
ATOM 797 O O . ILE A 1 100 ? -11.068 6.806 3.946 1.00 98.12 100 ILE A O 1
ATOM 801 N N . THR A 1 101 ? -9.227 5.874 4.851 1.00 98.19 101 THR A N 1
ATOM 802 C CA . THR A 1 101 ? -9.856 5.480 6.119 1.00 98.19 101 THR A CA 1
ATOM 803 C C . THR A 1 101 ? -9.211 6.157 7.323 1.00 98.19 101 THR A C 1
ATOM 805 O O . THR A 1 101 ? -7.998 6.354 7.383 1.00 98.19 101 THR A O 1
ATOM 808 N N . GLU A 1 102 ? -10.045 6.507 8.300 1.00 98.25 102 GLU A N 1
ATOM 809 C CA . GLU A 1 102 ? -9.650 7.073 9.590 1.00 98.25 102 GLU A CA 1
ATOM 810 C C . GLU A 1 102 ? -9.804 6.011 10.686 1.00 98.25 102 GLU A C 1
ATOM 812 O O . GLU A 1 102 ? -10.877 5.419 10.836 1.00 98.25 102 GLU A O 1
ATOM 817 N N . HIS A 1 103 ? -8.756 5.800 11.481 1.00 96.44 103 HIS A N 1
ATOM 818 C CA . HIS A 1 103 ? -8.724 4.834 12.579 1.00 96.44 103 HIS A CA 1
ATOM 819 C C . HIS A 1 103 ? -8.282 5.510 13.876 1.00 96.44 103 HIS A C 1
ATOM 821 O O . HIS A 1 103 ? -7.223 6.136 13.929 1.00 96.44 103 HIS A O 1
ATOM 827 N N . ASN A 1 104 ? -9.061 5.354 14.948 1.00 95.50 104 ASN A N 1
ATOM 828 C CA . ASN A 1 104 ? -8.669 5.815 16.278 1.00 95.50 104 ASN A CA 1
ATOM 829 C C . ASN A 1 104 ? -8.075 4.650 17.076 1.00 95.50 104 ASN A C 1
ATOM 831 O O . ASN A 1 104 ? -8.789 3.721 17.453 1.00 95.50 104 ASN A O 1
ATOM 835 N N . ILE A 1 105 ? -6.769 4.697 17.327 1.00 94.56 105 ILE A N 1
ATOM 836 C CA . ILE A 1 105 ? -6.023 3.650 18.029 1.00 94.56 105 ILE A CA 1
ATOM 837 C C . ILE A 1 105 ? -5.324 4.299 19.220 1.00 94.56 105 ILE A C 1
ATOM 839 O O . ILE A 1 105 ? -4.490 5.185 19.050 1.00 94.56 105 ILE A O 1
ATOM 843 N N . GLU A 1 106 ? -5.675 3.866 20.434 1.00 92.44 106 GLU A N 1
ATOM 844 C CA . GLU A 1 106 ? -5.097 4.378 21.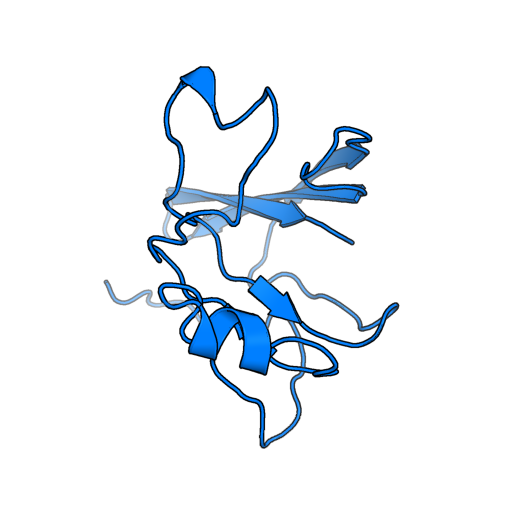688 1.00 92.44 106 GLU A CA 1
ATOM 845 C C . GLU A 1 106 ? -5.113 5.922 21.774 1.00 92.44 106 GLU A C 1
ATOM 847 O O . GLU A 1 106 ? -4.122 6.560 22.136 1.00 92.44 106 GLU A O 1
ATOM 852 N N . SER A 1 107 ? -6.256 6.527 21.422 1.00 91.38 107 SER A N 1
ATOM 853 C CA . SER A 1 107 ? -6.481 7.983 21.415 1.00 91.38 107 SER A CA 1
ATOM 854 C C . SER A 1 107 ? -5.648 8.762 20.391 1.00 91.38 107 SER A C 1
ATOM 856 O O . SER A 1 107 ? -5.522 9.984 20.495 1.00 91.38 107 SER A O 1
ATOM 858 N N . LYS A 1 108 ? -5.089 8.081 19.387 1.00 95.19 108 LYS A N 1
ATOM 859 C CA . LYS A 1 108 ? -4.416 8.694 18.240 1.00 95.19 108 LYS A CA 1
ATOM 860 C C . LYS A 1 108 ? -5.170 8.379 16.961 1.00 95.19 108 LYS A C 1
ATOM 862 O O . LYS A 1 108 ? -5.651 7.265 16.775 1.00 95.19 108 LYS A O 1
ATOM 867 N N . VAL A 1 109 ? -5.249 9.371 16.083 1.00 96.12 109 VAL A N 1
ATOM 868 C CA . VAL A 1 109 ? -5.876 9.224 14.770 1.00 96.12 109 VAL A CA 1
ATOM 869 C C . VAL A 1 109 ? -4.814 8.827 13.754 1.00 96.12 109 VAL A C 1
ATOM 871 O O . VAL A 1 109 ? -3.786 9.494 13.633 1.00 96.12 109 VAL A O 1
ATOM 874 N N . TYR A 1 110 ? -5.086 7.748 13.032 1.00 96.00 110 TYR A N 1
ATOM 875 C CA . TYR A 1 110 ? -4.288 7.247 11.925 1.00 96.00 110 TYR A CA 1
ATOM 876 C C . TYR A 1 110 ? -5.117 7.296 10.648 1.00 96.00 110 TYR A C 1
ATOM 878 O O . TYR A 1 110 ? -6.285 6.907 10.641 1.00 96.00 110 TYR A O 1
ATOM 886 N N . TRP A 1 111 ? -4.488 7.757 9.576 1.00 97.31 111 TRP A N 1
ATOM 887 C CA . TRP A 1 111 ? -5.070 7.819 8.244 1.00 97.31 111 TRP A CA 1
ATOM 888 C C . TRP A 1 111 ? -4.391 6.778 7.373 1.00 97.31 111 TRP A C 1
ATOM 890 O O . TRP A 1 111 ? -3.161 6.696 7.374 1.00 97.31 111 TRP A O 1
ATOM 900 N N . VAL A 1 112 ? -5.178 5.991 6.646 1.00 97.00 112 VAL A N 1
ATOM 901 C CA . VAL A 1 112 ? -4.659 5.002 5.700 1.00 97.00 112 VAL A CA 1
ATOM 902 C C . VAL A 1 112 ? -5.219 5.289 4.320 1.00 97.00 112 VAL A C 1
ATOM 904 O O . VAL A 1 112 ? -6.424 5.475 4.160 1.00 97.00 112 VAL A O 1
ATOM 907 N N . LEU A 1 113 ? -4.314 5.346 3.346 1.00 97.38 113 LEU A N 1
ATOM 908 C CA . LEU A 1 113 ? -4.629 5.410 1.929 1.00 97.38 113 LEU A CA 1
ATOM 909 C C . LEU A 1 113 ? -4.525 3.999 1.358 1.00 97.38 113 LEU A C 1
ATOM 911 O O . LEU A 1 113 ? -3.485 3.355 1.478 1.00 97.38 113 LEU A O 1
ATOM 915 N N . TRP A 1 114 ? -5.601 3.548 0.731 1.00 97.31 114 TRP A N 1
ATOM 916 C CA . TRP A 1 114 ? -5.669 2.308 -0.029 1.00 97.31 114 TRP A CA 1
ATOM 917 C C . TRP A 1 114 ? -5.711 2.691 -1.503 1.00 97.31 114 TRP A C 1
ATOM 919 O O . TRP A 1 114 ? -6.688 3.305 -1.925 1.00 97.31 114 TRP A O 1
ATOM 929 N N . GLY A 1 115 ? -4.646 2.402 -2.245 1.00 95.88 115 GLY A N 1
ATOM 930 C CA . GLY A 1 115 ? -4.549 2.690 -3.676 1.00 95.88 115 GLY A CA 1
ATOM 931 C C . GLY A 1 115 ? -4.710 1.428 -4.514 1.00 95.88 115 GLY A C 1
ATOM 932 O O . GLY A 1 115 ? -4.575 0.319 -4.000 1.00 95.88 115 GLY A O 1
ATOM 933 N N . HIS A 1 116 ? -4.953 1.622 -5.806 1.00 95.31 116 HIS A N 1
ATOM 934 C CA . HIS A 1 116 ? -5.089 0.575 -6.818 1.00 95.31 116 HIS A CA 1
ATOM 935 C C . HIS A 1 116 ? -6.165 -0.471 -6.481 1.00 95.31 116 HIS A C 1
ATOM 937 O O . HIS A 1 116 ? -5.977 -1.658 -6.749 1.00 95.31 116 HIS A O 1
ATOM 943 N N . LEU A 1 117 ? -7.265 -0.018 -5.863 1.00 93.69 117 LEU A N 1
ATOM 944 C CA . LEU A 1 117 ? -8.436 -0.850 -5.569 1.00 93.69 117 LEU A CA 1
ATOM 945 C C . LEU A 1 117 ? -9.258 -1.190 -6.819 1.00 93.69 117 LEU A C 1
ATOM 947 O O . LEU A 1 117 ? -9.188 -0.428 -7.811 1.00 93.69 117 LEU A O 1
#

Radius of gyration: 15.7 Å; chains: 1; bounding box: 32×37×38 Å